Protein AF-W6PYZ6-F1 (afdb_monomer)

Radius of gyration: 13.96 Å; Cα contacts (8 Å, |Δi|>4): 31; chains: 1; bounding box: 45×22×26 Å

Seq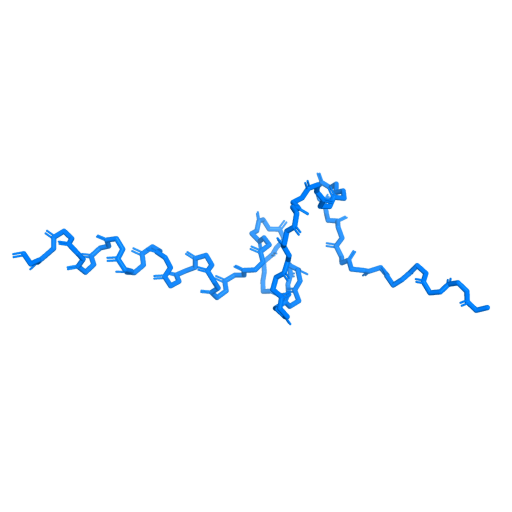uence (50 aa):
MNAIDSERFFWGAPTSNANFCE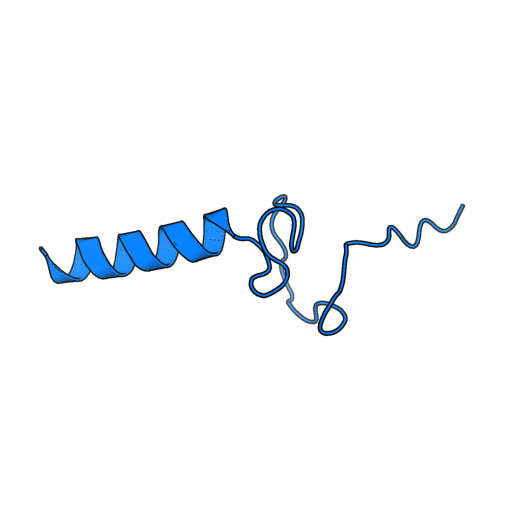TDYAVSRYIAEFVNSLTNVVYSKILERM

pLDDT: mean 77.54, std 12.18, range [43.53, 90.81]

Foldseek 3Di:
DPPPPCLPDLPDDDPDPDDDPQRAQPPHSPDTPVVVVVVVVVVVVVVVVD

Structure (mmCIF, N/CA/C/O backbone):
data_AF-W6PYZ6-F1
#
_entry.id   AF-W6PYZ6-F1
#
loop_
_atom_site.group_PDB
_atom_site.id
_atom_site.type_symbol
_atom_site.label_atom_id
_atom_site.label_alt_id
_atom_site.label_comp_id
_atom_site.label_asym_id
_atom_site.label_entity_id
_atom_site.label_seq_id
_atom_site.pdbx_PDB_ins_code
_atom_site.Cartn_x
_atom_site.Cartn_y
_atom_site.Cartn_z
_atom_site.occupancy
_atom_site.B_iso_or_equiv
_atom_site.auth_seq_id
_atom_site.auth_comp_id
_atom_site.auth_asym_id
_atom_site.auth_atom_id
_atom_site.pdbx_PDB_model_num
ATOM 1 N N . MET A 1 1 ? 29.268 -11.149 -3.289 1.00 43.53 1 MET A N 1
ATOM 2 C CA . MET A 1 1 ? 27.906 -11.535 -2.871 1.00 43.53 1 MET A CA 1
ATOM 3 C C . MET A 1 1 ? 27.026 -10.314 -3.079 1.00 43.53 1 MET A C 1
ATOM 5 O O . MET A 1 1 ? 26.877 -9.524 -2.163 1.00 43.53 1 MET A O 1
ATOM 9 N N . ASN A 1 2 ? 26.549 -10.087 -4.304 1.00 46.28 2 ASN A N 1
ATOM 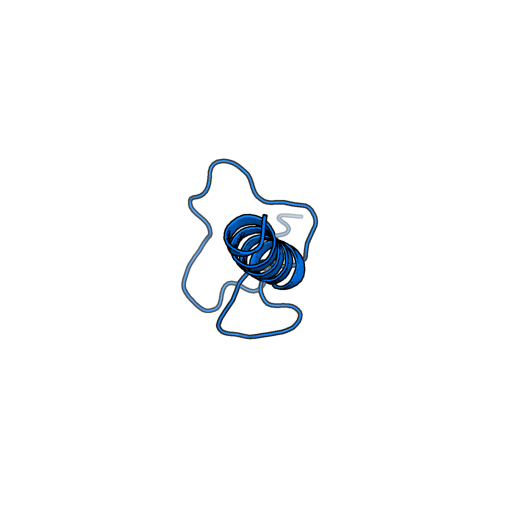10 C CA . ASN A 1 2 ? 25.636 -8.978 -4.580 1.00 46.28 2 ASN A CA 1
ATOM 11 C C . ASN A 1 2 ? 24.238 -9.565 -4.488 1.00 46.28 2 ASN A C 1
ATOM 13 O O . ASN A 1 2 ? 23.736 -10.118 -5.465 1.00 46.28 2 ASN A O 1
ATOM 17 N N . ALA A 1 3 ? 23.685 -9.556 -3.278 1.00 49.38 3 ALA A N 1
ATOM 18 C CA . ALA A 1 3 ? 22.289 -9.875 -3.064 1.00 49.38 3 ALA A CA 1
ATOM 19 C C . ALA A 1 3 ? 21.473 -8.780 -3.757 1.00 49.38 3 ALA A C 1
ATOM 21 O O . ALA A 1 3 ? 21.136 -7.764 -3.161 1.00 49.38 3 ALA A O 1
ATOM 22 N N . ILE A 1 4 ? 21.193 -8.978 -5.045 1.00 58.12 4 ILE A N 1
ATOM 23 C CA . ILE A 1 4 ? 19.934 -8.516 -5.612 1.00 58.12 4 ILE A CA 1
ATOM 24 C C . ILE A 1 4 ? 18.899 -9.384 -4.905 1.00 58.12 4 ILE A C 1
ATOM 26 O O . ILE A 1 4 ? 18.518 -10.442 -5.408 1.00 58.12 4 ILE A O 1
ATOM 30 N N . ASP A 1 5 ? 18.579 -9.031 -3.660 1.00 54.53 5 ASP A N 1
ATOM 31 C CA . ASP A 1 5 ? 17.432 -9.625 -3.012 1.00 54.53 5 ASP A CA 1
ATOM 32 C C . ASP A 1 5 ? 16.262 -9.232 -3.900 1.00 54.53 5 ASP A C 1
ATOM 34 O O . ASP A 1 5 ? 16.006 -8.052 -4.142 1.00 54.53 5 ASP A O 1
ATOM 38 N N . SER A 1 6 ? 15.669 -10.236 -4.533 1.00 55.38 6 SER A N 1
ATOM 39 C CA . SER A 1 6 ? 14.466 -10.058 -5.325 1.00 55.38 6 SER A CA 1
ATOM 40 C C . SER A 1 6 ? 13.330 -9.798 -4.344 1.00 55.38 6 SER A C 1
ATOM 42 O O . SER A 1 6 ? 12.453 -10.646 -4.169 1.00 55.38 6 SER A O 1
ATOM 44 N N . GLU A 1 7 ? 13.347 -8.637 -3.684 1.00 60.97 7 GLU A N 1
ATOM 45 C CA . GLU A 1 7 ? 12.121 -8.020 -3.205 1.00 60.97 7 GLU A CA 1
ATOM 46 C C . GLU A 1 7 ? 11.167 -8.069 -4.400 1.00 60.97 7 GLU A C 1
ATOM 48 O O . GLU A 1 7 ? 11.535 -7.747 -5.532 1.00 60.97 7 GLU A O 1
ATOM 53 N N . ARG A 1 8 ? 10.015 -8.712 -4.213 1.00 63.22 8 ARG A N 1
ATOM 54 C CA . ARG A 1 8 ? 9.217 -9.256 -5.315 1.00 63.22 8 ARG A CA 1
ATOM 55 C C . ARG A 1 8 ? 8.518 -8.131 -6.067 1.00 63.22 8 ARG A C 1
ATOM 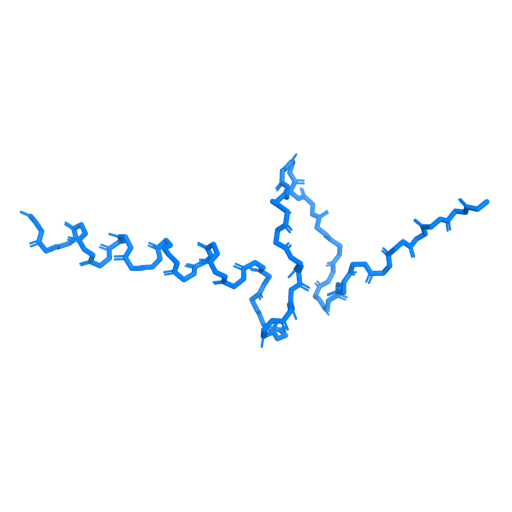57 O O . ARG A 1 8 ? 7.329 -7.894 -5.894 1.00 63.22 8 ARG A O 1
ATOM 64 N N . PHE A 1 9 ? 9.251 -7.440 -6.920 1.00 64.56 9 PHE A N 1
ATOM 65 C CA . PHE A 1 9 ? 8.754 -6.321 -7.696 1.00 64.56 9 PHE A CA 1
ATOM 66 C C . PHE A 1 9 ? 7.916 -6.842 -8.864 1.00 64.56 9 PHE A C 1
ATOM 68 O O . PHE A 1 9 ? 8.447 -7.272 -9.886 1.00 64.56 9 PHE A O 1
ATOM 75 N N . PHE A 1 10 ? 6.590 -6.823 -8.719 1.00 72.75 10 PHE A N 1
ATOM 76 C CA . PHE A 1 10 ? 5.679 -7.232 -9.795 1.00 72.75 10 PHE A CA 1
ATOM 77 C C . PHE A 1 10 ? 5.390 -6.106 -10.796 1.00 72.75 10 PHE A C 1
ATOM 79 O O . PHE A 1 10 ? 5.198 -6.381 -11.978 1.00 72.75 10 PHE A O 1
ATOM 86 N N . TRP A 1 11 ? 5.386 -4.849 -10.341 1.00 80.88 11 TRP A N 1
ATOM 87 C CA . TRP A 1 11 ? 4.992 -3.679 -11.142 1.00 80.88 11 TRP A CA 1
ATOM 88 C C . TRP A 1 11 ? 6.120 -2.663 -11.374 1.00 80.88 11 TRP A C 1
ATOM 90 O O . TRP A 1 11 ? 5.871 -1.569 -11.872 1.00 80.88 11 TRP A O 1
ATOM 100 N N . GLY A 1 12 ? 7.360 -3.028 -11.045 1.00 79.25 12 GLY A N 1
ATOM 101 C CA . GLY A 1 12 ? 8.532 -2.156 -11.141 1.00 79.25 12 GLY A CA 1
ATOM 102 C C . GLY A 1 12 ? 9.223 -1.954 -9.795 1.00 79.25 12 GLY A C 1
ATOM 103 O O . GLY A 1 12 ? 8.678 -2.301 -8.749 1.00 79.25 12 GLY A O 1
ATOM 104 N N . ALA A 1 13 ? 10.447 -1.428 -9.844 1.00 81.06 13 ALA A N 1
ATOM 105 C CA . ALA A 1 13 ? 11.248 -1.177 -8.651 1.00 81.06 13 ALA 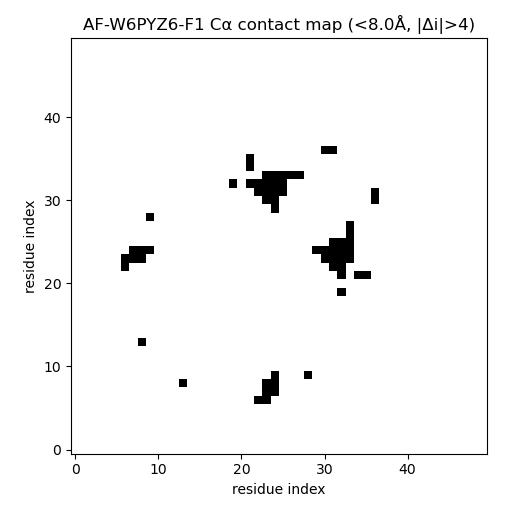A CA 1
ATOM 106 C C . ALA A 1 13 ? 10.675 -0.001 -7.831 1.00 81.06 13 ALA A C 1
ATOM 108 O O . ALA A 1 13 ? 10.209 0.978 -8.425 1.00 81.06 13 ALA A O 1
ATOM 109 N N . PRO A 1 14 ? 10.724 -0.061 -6.490 1.00 79.00 14 PRO A N 1
ATOM 110 C CA . PRO A 1 14 ? 10.275 1.017 -5.627 1.00 79.00 14 PRO A CA 1
ATOM 111 C C . PRO A 1 14 ? 11.174 2.238 -5.819 1.00 79.00 14 PRO A C 1
ATOM 113 O O . PRO A 1 14 ? 12.399 2.160 -5.747 1.00 79.00 14 PRO A O 1
ATOM 116 N N . THR A 1 15 ? 10.553 3.387 -6.069 1.00 84.12 15 THR A N 1
ATOM 117 C CA . THR A 1 15 ? 11.233 4.690 -6.148 1.00 84.12 15 THR A CA 1
ATOM 118 C C . THR A 1 15 ? 10.932 5.563 -4.928 1.00 84.12 15 THR A C 1
ATOM 120 O O . THR A 1 15 ? 11.169 6.771 -4.953 1.00 84.12 15 THR A O 1
ATOM 123 N N . SER A 1 16 ? 10.334 4.989 -3.882 1.00 79.56 16 SER A N 1
ATOM 124 C CA . SER A 1 16 ? 10.026 5.680 -2.633 1.00 79.56 16 SER A CA 1
ATOM 125 C C . SER A 1 16 ? 11.300 5.922 -1.818 1.00 79.56 16 SER A C 1
ATOM 127 O O . SER A 1 16 ? 12.215 5.106 -1.796 1.00 79.56 16 SER A O 1
ATOM 129 N N . ASN A 1 17 ? 11.363 7.061 -1.119 1.00 80.06 17 ASN A N 1
ATOM 130 C CA . ASN A 1 17 ? 12.495 7.384 -0.236 1.00 80.06 17 ASN A CA 1
ATOM 131 C C . ASN A 1 17 ? 12.494 6.567 1.071 1.00 80.06 17 ASN A C 1
ATOM 133 O O . ASN A 1 17 ? 13.502 6.533 1.770 1.00 80.06 17 ASN A O 1
ATOM 137 N N . ALA A 1 18 ? 11.368 5.939 1.414 1.00 79.50 18 ALA A N 1
ATOM 138 C CA . ALA A 1 18 ? 11.212 5.077 2.577 1.00 79.50 18 ALA A CA 1
ATOM 139 C C . ALA A 1 18 ? 10.352 3.862 2.195 1.00 79.50 18 ALA A C 1
ATOM 141 O O . ALA A 1 18 ? 9.321 4.030 1.542 1.00 79.50 18 ALA A O 1
ATOM 142 N N . ASN A 1 19 ? 10.795 2.675 2.612 1.00 82.12 19 ASN A N 1
ATOM 143 C CA . ASN A 1 19 ? 10.067 1.405 2.559 1.00 82.12 19 ASN A CA 1
ATOM 144 C C . ASN A 1 19 ? 10.011 0.858 3.991 1.00 82.12 19 ASN A C 1
ATOM 146 O O . ASN A 1 19 ? 11.007 0.990 4.716 1.00 82.12 19 ASN A O 1
ATOM 150 N N . PHE A 1 20 ? 8.882 0.310 4.442 1.00 83.94 20 PHE A N 1
ATOM 151 C CA . PHE A 1 20 ? 8.821 -0.288 5.774 1.00 83.94 20 PHE A CA 1
ATOM 152 C C . PHE A 1 20 ? 9.399 -1.709 5.754 1.00 83.94 20 PHE A C 1
ATOM 154 O O . PHE A 1 20 ? 9.804 -2.244 4.730 1.00 83.94 20 PHE A O 1
ATOM 161 N N . CYS A 1 21 ? 9.477 -2.332 6.931 1.00 85.19 21 CYS A N 1
ATOM 162 C CA . CYS A 1 21 ? 9.959 -3.710 7.078 1.00 85.19 21 CYS A CA 1
ATOM 163 C C . CYS A 1 21 ? 8.923 -4.759 6.602 1.00 85.19 21 CYS A C 1
ATOM 165 O O . CYS A 1 21 ? 9.137 -5.961 6.756 1.00 85.19 21 CYS A O 1
ATOM 167 N N . GLU A 1 22 ? 7.764 -4.333 6.085 1.00 83.00 22 GLU A N 1
ATOM 168 C CA . GLU A 1 22 ? 6.780 -5.261 5.532 1.00 83.00 22 GLU A CA 1
ATOM 169 C C . GLU A 1 22 ? 7.274 -5.774 4.174 1.00 83.00 22 GLU A C 1
ATOM 171 O O . GLU A 1 22 ? 7.708 -5.008 3.325 1.00 83.00 22 GLU A O 1
ATOM 176 N N . THR A 1 23 ? 7.209 -7.087 3.952 1.00 81.69 23 THR A N 1
ATOM 177 C CA . THR A 1 23 ? 7.619 -7.658 2.666 1.00 81.69 23 THR A CA 1
ATOM 178 C C . THR A 1 23 ? 6.655 -7.247 1.554 1.00 81.69 23 THR A C 1
ATOM 180 O O . THR A 1 23 ? 5.465 -7.587 1.583 1.00 81.69 23 THR A O 1
ATOM 183 N N . ASP A 1 24 ? 7.197 -6.606 0.521 1.00 81.44 24 ASP A N 1
ATOM 184 C CA . ASP A 1 24 ? 6.444 -6.193 -0.655 1.00 81.44 24 ASP A CA 1
ATOM 185 C C . ASP A 1 24 ? 5.718 -7.364 -1.330 1.00 81.44 24 ASP A C 1
ATOM 187 O O . ASP A 1 24 ? 6.285 -8.424 -1.617 1.00 81.44 24 ASP A O 1
ATOM 191 N N . TYR A 1 25 ? 4.424 -7.160 -1.591 1.00 81.62 25 TYR A N 1
ATOM 192 C CA . TYR A 1 25 ? 3.534 -8.110 -2.263 1.00 81.62 25 TYR A CA 1
ATOM 193 C C . TYR A 1 25 ? 3.440 -9.500 -1.599 1.00 81.62 25 TYR A C 1
ATOM 195 O O . TYR A 1 25 ? 3.154 -10.499 -2.268 1.00 81.62 25 TYR A O 1
ATOM 203 N N . ALA A 1 26 ? 3.655 -9.602 -0.280 1.00 83.88 26 ALA A N 1
ATOM 204 C CA . ALA A 1 26 ? 3.563 -10.875 0.441 1.00 83.88 26 ALA A CA 1
ATOM 205 C C . ALA A 1 26 ? 2.148 -11.484 0.432 1.00 83.88 26 ALA A C 1
ATOM 207 O O . ALA A 1 26 ? 2.005 -12.701 0.311 1.00 83.88 26 ALA A O 1
ATOM 208 N N . VAL A 1 27 ? 1.109 -10.645 0.537 1.00 83.56 27 VAL A N 1
ATOM 209 C CA . VAL A 1 27 ? -0.302 -11.078 0.603 1.00 83.56 27 VAL A CA 1
ATOM 210 C C . VAL A 1 27 ? -1.010 -10.952 -0.749 1.00 83.56 27 VAL A C 1
ATOM 212 O O . VAL A 1 27 ? -1.832 -11.796 -1.103 1.00 83.56 27 VAL A O 1
ATOM 215 N N . SER A 1 28 ? -0.704 -9.913 -1.529 1.00 81.31 28 SER A N 1
ATOM 216 C CA . SER A 1 28 ? -1.350 -9.653 -2.818 1.00 81.31 28 SER A CA 1
ATOM 217 C C . SER A 1 28 ? -0.331 -9.207 -3.862 1.00 81.31 28 SER A C 1
ATOM 219 O O . SER A 1 28 ? 0.610 -8.501 -3.534 1.00 81.31 28 SER A O 1
ATOM 221 N N . ARG A 1 29 ? -0.549 -9.556 -5.136 1.00 81.56 29 ARG A N 1
ATOM 222 C CA . ARG A 1 29 ? 0.289 -9.099 -6.268 1.00 81.56 29 ARG A CA 1
ATOM 223 C C . ARG A 1 29 ? -0.062 -7.692 -6.767 1.00 81.56 29 ARG A C 1
ATOM 225 O O . ARG A 1 29 ? 0.524 -7.224 -7.737 1.00 81.56 29 ARG A O 1
ATOM 232 N N . TYR A 1 30 ? -1.054 -7.052 -6.151 1.00 83.31 30 TYR A N 1
ATOM 233 C CA . TYR A 1 30 ? -1.573 -5.749 -6.574 1.00 83.31 30 TYR A CA 1
ATOM 234 C C . TYR A 1 30 ? -1.206 -4.624 -5.609 1.00 83.31 30 TYR A C 1
ATOM 236 O O . TYR A 1 30 ? -1.113 -3.480 -6.032 1.00 83.31 30 TYR A O 1
ATOM 244 N N . ILE A 1 31 ? -1.001 -4.944 -4.332 1.00 84.50 31 ILE A N 1
ATOM 245 C CA . ILE A 1 31 ? -0.728 -3.975 -3.272 1.00 84.50 31 ILE A CA 1
ATOM 246 C C . ILE A 1 31 ? 0.576 -4.391 -2.590 1.00 84.50 31 ILE A C 1
ATOM 248 O O . ILE A 1 31 ? 0.635 -5.469 -1.986 1.00 84.50 31 ILE A O 1
ATOM 252 N N . ALA A 1 32 ? 1.599 -3.545 -2.725 1.00 81.38 32 ALA A N 1
ATOM 253 C CA . ALA A 1 32 ? 2.803 -3.571 -1.899 1.00 81.38 32 ALA A CA 1
ATOM 254 C C . ALA A 1 32 ? 2.445 -3.128 -0.470 1.00 81.38 32 ALA A C 1
ATOM 256 O O . ALA A 1 32 ? 1.536 -2.314 -0.309 1.00 81.38 32 ALA A O 1
ATOM 257 N N . GLU A 1 33 ? 3.104 -3.694 0.545 1.00 85.38 33 GLU A N 1
ATOM 258 C CA . GLU A 1 33 ? 2.822 -3.416 1.966 1.00 85.38 33 GLU A CA 1
ATOM 259 C C . GLU A 1 33 ? 1.310 -3.465 2.310 1.00 85.38 33 GLU A C 1
ATOM 261 O O . GLU A 1 33 ? 0.630 -2.453 2.532 1.00 85.38 33 GLU A O 1
ATOM 266 N N . PHE A 1 34 ? 0.739 -4.672 2.289 1.00 86.75 34 PHE A N 1
ATOM 267 C CA . PHE A 1 34 ? -0.701 -4.896 2.424 1.00 86.75 34 PHE A CA 1
ATOM 268 C C . PHE A 1 34 ? -1.256 -4.426 3.774 1.00 86.75 34 PHE A C 1
ATOM 270 O O . PHE A 1 34 ? -2.325 -3.812 3.813 1.00 86.75 34 PHE A O 1
ATOM 277 N N . VAL A 1 35 ? -0.563 -4.704 4.880 1.00 86.94 35 VAL A N 1
ATOM 278 C CA . VAL A 1 35 ? -1.045 -4.360 6.226 1.00 86.94 35 VAL A CA 1
ATOM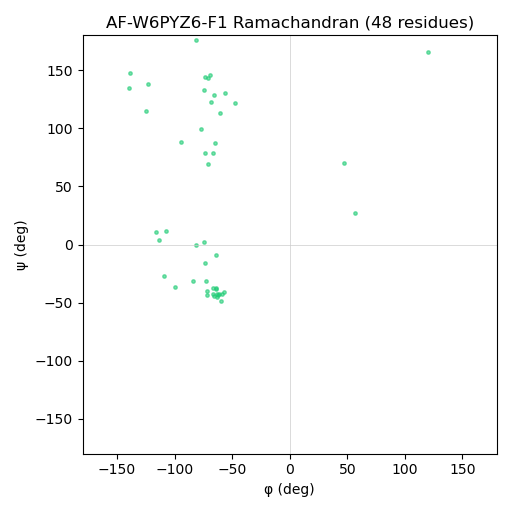 279 C C . VAL A 1 35 ? -0.973 -2.851 6.447 1.00 86.94 35 VAL A C 1
ATOM 281 O O . VAL A 1 35 ? -1.950 -2.255 6.912 1.00 86.94 35 VAL A O 1
ATOM 284 N N . ASN A 1 36 ? 0.121 -2.210 6.039 1.00 88.00 36 ASN A N 1
ATOM 285 C CA . ASN A 1 36 ? 0.248 -0.750 6.053 1.00 88.00 36 ASN A CA 1
ATOM 286 C C . ASN A 1 36 ? -0.833 -0.057 5.199 1.00 88.00 36 ASN A C 1
ATOM 288 O O . ASN A 1 36 ? -1.459 0.912 5.634 1.00 88.00 36 ASN A O 1
ATOM 292 N N . SER A 1 37 ? -1.124 -0.579 4.008 1.00 87.62 37 SER A N 1
ATOM 293 C CA . SER A 1 37 ? -2.187 -0.043 3.147 1.00 87.62 37 SER A CA 1
ATOM 294 C C . SER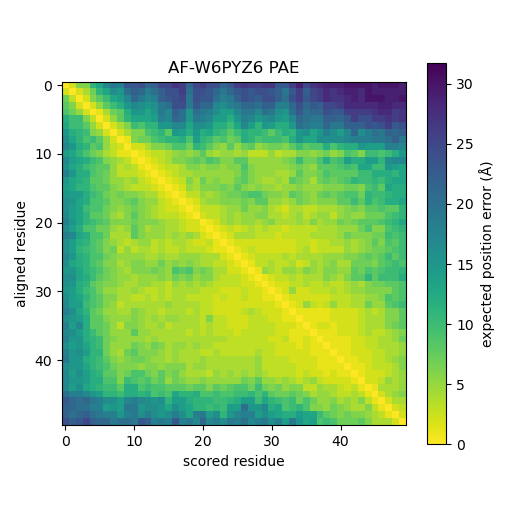 A 1 37 ? -3.583 -0.221 3.758 1.00 87.62 37 SER A C 1
ATOM 296 O O . SER A 1 37 ? -4.390 0.712 3.766 1.00 87.62 37 SER A O 1
ATOM 298 N N . LEU A 1 38 ? -3.883 -1.400 4.313 1.00 90.81 38 LEU A N 1
ATOM 299 C CA . LEU A 1 38 ? -5.193 -1.707 4.893 1.00 90.81 38 LEU A CA 1
ATOM 300 C C . LEU A 1 38 ? -5.479 -0.873 6.146 1.00 90.81 38 LEU A C 1
ATOM 302 O O . LEU A 1 38 ? -6.590 -0.374 6.325 1.00 90.81 38 LEU A O 1
ATOM 306 N N . THR A 1 39 ? -4.482 -0.714 7.012 1.00 88.94 39 THR A N 1
ATOM 307 C CA . THR A 1 39 ? -4.615 0.073 8.244 1.00 88.94 39 THR A CA 1
ATOM 308 C C . THR A 1 39 ? -4.888 1.546 7.957 1.00 88.94 39 THR A C 1
ATOM 310 O O . THR A 1 39 ? -5.744 2.127 8.622 1.00 88.94 39 THR A O 1
ATOM 313 N N . ASN A 1 40 ? -4.282 2.123 6.914 1.00 89.06 40 ASN A N 1
ATOM 314 C CA . ASN A 1 40 ? -4.618 3.472 6.448 1.00 89.06 40 ASN A CA 1
ATOM 315 C C . ASN A 1 40 ? -6.083 3.587 5.995 1.00 89.06 40 ASN A C 1
ATOM 317 O O . ASN A 1 40 ? -6.765 4.541 6.365 1.00 89.06 40 ASN A O 1
ATOM 321 N N . VAL A 1 41 ? -6.607 2.596 5.263 1.00 89.12 41 VAL A N 1
ATOM 322 C CA . VAL A 1 41 ? -8.025 2.575 4.849 1.00 89.12 41 VAL A CA 1
ATOM 323 C C . VAL A 1 41 ? -8.957 2.508 6.059 1.00 89.12 41 VAL A C 1
ATOM 325 O O . VAL A 1 41 ? -9.947 3.241 6.130 1.00 89.12 41 VAL A O 1
ATOM 328 N N . VAL A 1 42 ? -8.643 1.645 7.027 1.00 90.06 42 VAL A N 1
ATOM 329 C CA . VAL A 1 42 ? -9.414 1.524 8.270 1.00 90.06 42 VAL A CA 1
ATOM 330 C C . VAL A 1 42 ? -9.361 2.829 9.064 1.00 90.06 42 VAL A C 1
ATOM 332 O O . VAL A 1 42 ? -10.400 3.282 9.537 1.00 90.06 42 VAL A O 1
ATOM 335 N N . TYR A 1 43 ? -8.195 3.471 9.153 1.00 89.19 43 TYR A N 1
ATOM 336 C CA . TYR A 1 43 ? -8.040 4.771 9.800 1.00 89.19 43 TYR A CA 1
ATOM 337 C C . TYR A 1 43 ? -8.910 5.845 9.139 1.00 89.19 43 TYR A C 1
ATOM 339 O O . TYR A 1 43 ? -9.670 6.512 9.837 1.00 89.19 43 TYR A O 1
ATOM 347 N N . SER A 1 44 ? -8.889 5.963 7.807 1.00 85.31 44 SER A N 1
ATOM 348 C CA . SER A 1 44 ? -9.760 6.900 7.087 1.00 85.31 44 SER A CA 1
ATOM 349 C C . SER A 1 44 ? -11.239 6.646 7.383 1.00 85.31 44 SER A C 1
ATOM 351 O O . SER A 1 44 ? -11.988 7.588 7.616 1.00 85.31 44 SER A O 1
ATOM 353 N N . LYS A 1 45 ? -11.664 5.378 7.446 1.00 83.81 45 LYS A N 1
ATOM 354 C CA . LYS A 1 45 ? -13.061 5.020 7.742 1.00 83.81 45 LYS A CA 1
ATOM 355 C C . 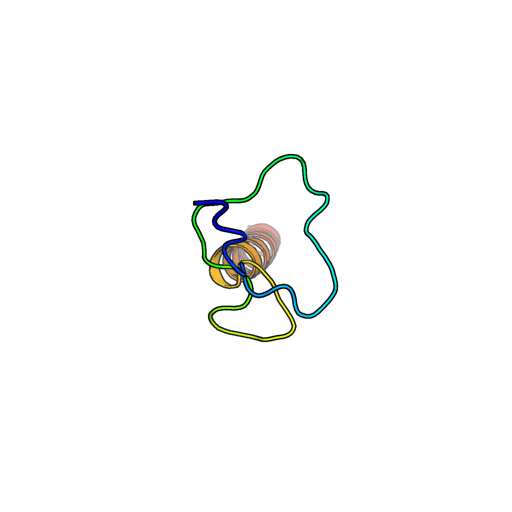LYS A 1 45 ? -13.466 5.228 9.198 1.00 83.81 45 LYS A C 1
ATOM 357 O O . LYS A 1 45 ? -14.633 5.505 9.460 1.00 83.81 45 LYS A O 1
ATOM 362 N N . ILE A 1 46 ? -12.538 5.075 10.137 1.00 85.81 46 ILE A N 1
ATOM 363 C CA . ILE A 1 46 ? -12.765 5.378 11.555 1.00 85.81 46 ILE A CA 1
ATOM 364 C C . ILE A 1 46 ? -12.841 6.892 11.766 1.00 85.81 46 ILE A C 1
ATOM 366 O O . ILE A 1 46 ? -13.699 7.351 12.514 1.00 85.81 46 ILE A O 1
ATOM 370 N N . LEU A 1 47 ? -11.995 7.664 11.080 1.00 77.62 47 LEU A N 1
ATOM 371 C CA . LEU A 1 47 ? -11.970 9.122 11.169 1.00 77.62 47 LEU A CA 1
ATOM 372 C C . LEU A 1 47 ? -13.239 9.769 10.596 1.00 77.62 47 LEU A C 1
ATOM 374 O O . LEU A 1 47 ? -13.743 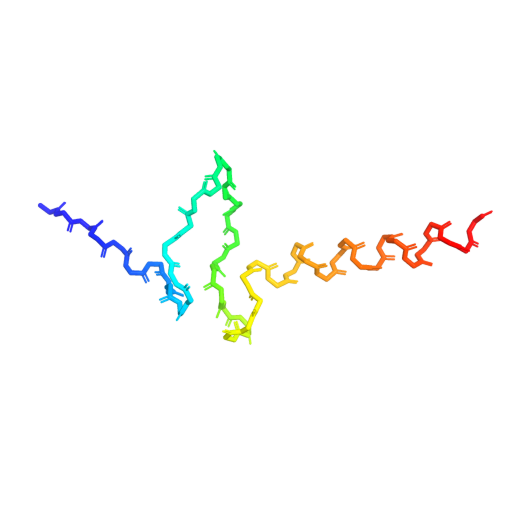10.711 11.184 1.00 77.62 47 LEU A O 1
ATOM 378 N N . GLU A 1 48 ? -13.807 9.231 9.512 1.00 73.69 48 GLU A N 1
ATOM 379 C CA . GLU A 1 48 ? -15.112 9.668 8.971 1.00 73.69 48 GLU A CA 1
ATOM 380 C C . GLU A 1 48 ? -16.297 9.420 9.927 1.00 73.69 48 GLU A C 1
ATOM 382 O O . GLU A 1 48 ? -17.424 9.827 9.645 1.00 73.69 48 GLU A O 1
ATOM 387 N N . ARG A 1 49 ? -16.069 8.696 11.026 1.00 70.44 49 ARG A N 1
ATOM 388 C CA . ARG A 1 49 ? -17.100 8.231 11.956 1.00 70.44 49 ARG A CA 1
ATOM 389 C C . ARG A 1 49 ? -16.995 8.874 13.347 1.00 70.44 49 ARG A C 1
ATOM 391 O O . ARG A 1 49 ? -17.778 8.498 14.220 1.00 70.44 49 ARG A O 1
ATOM 398 N N . MET A 1 50 ? -16.060 9.810 13.536 1.00 57.88 50 MET A N 1
ATOM 399 C CA . MET A 1 50 ? -15.944 10.715 14.691 1.00 57.88 50 MET A CA 1
ATOM 400 C C . MET A 1 50 ? -16.355 12.130 14.294 1.00 57.88 50 MET A C 1
ATOM 402 O O . MET A 1 50 ? -16.952 12.807 15.158 1.00 57.88 50 MET A O 1
#

InterPro domains:
  IPR008901 Alkaline ceramidase [PF05875] (12-43)
  IPR008901 Alkaline ceramidase [PTHR46187] (1-43)

Solvent-accessible surface area (backbone atoms only — not comparable to full-atom values): 3411 Å² total; per-residue (Å²): 136,84,78,77,69,75,69,59,59,80,89,56,79,87,84,66,96,74,81,74,94,58,63,50,36,73,89,35,90,85,40,64,34,53,68,68,53,50,52,53,54,50,47,54,59,52,59,76,72,111

Organism: Penicillium roqueforti (strain FM164) (NCBI:txid1365484)

Secondary structure (DSSP, 8-state):
---------SS-----S---SSPTTSS-SS-SSHHHHHHHHHHHHHHTT-

Mean predicted aligned error: 8.44 Å